Protein AF-A0A843IU71-F1 (afdb_monomer_lite)

Sequence (65 aa):
MSGSYEHLSESALSERQKEIVRSVTDSLKELSYVAAVYLFGSYAKNTHTPYSDIDIGVILHEPAS

Secondary structure (DSSP, 8-state):
---------GGGS-HHHHHHHHHHHHHHHT-TTEEEEEEEHHHHTT---TT---EEEEEESS---

pLDDT: mean 78.95, std 17.07, range [37.5, 94.31]

Structure (mmCIF, 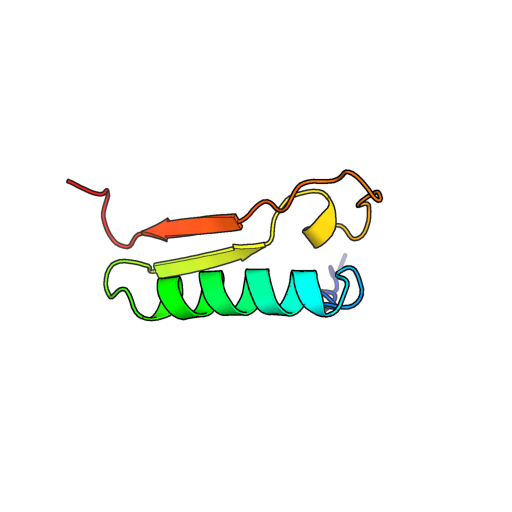N/CA/C/O backbone):
data_AF-A0A843IU71-F1
#
_entry.id   AF-A0A843IU71-F1
#
loop_
_atom_site.group_PDB
_atom_site.id
_atom_site.type_symbol
_atom_site.label_atom_id
_atom_site.label_alt_id
_atom_site.label_comp_id
_atom_site.label_asym_id
_atom_site.label_entity_id
_atom_site.label_seq_id
_atom_site.pdbx_PDB_ins_code
_atom_site.Cartn_x
_atom_site.Cartn_y
_atom_site.Cartn_z
_atom_site.occupancy
_atom_site.B_iso_or_equiv
_atom_site.auth_seq_id
_atom_site.auth_comp_id
_atom_site.auth_asym_id
_atom_site.auth_atom_id
_atom_site.pdbx_PDB_model_num
ATOM 1 N N . MET A 1 1 ? -13.147 -24.421 -8.587 1.00 37.50 1 MET A N 1
ATOM 2 C CA . MET A 1 1 ? -11.929 -23.656 -8.922 1.00 37.50 1 MET A CA 1
ATOM 3 C C . MET A 1 1 ? -11.462 -22.981 -7.645 1.00 37.50 1 MET A C 1
ATOM 5 O O . MET A 1 1 ? -12.139 -22.080 -7.173 1.00 37.50 1 MET A O 1
ATOM 9 N N . SER A 1 2 ? -10.409 -23.499 -7.014 1.00 41.41 2 SER A N 1
ATOM 10 C CA . SER A 1 2 ? -9.832 -22.935 -5.790 1.00 41.41 2 SER A CA 1
ATOM 11 C C . SER A 1 2 ? -8.826 -21.852 -6.178 1.00 41.41 2 SER A C 1
ATOM 13 O O . SER A 1 2 ? -7.759 -22.172 -6.697 1.00 41.41 2 SER A O 1
ATOM 15 N N . GLY A 1 3 ? -9.186 -20.583 -5.989 1.00 39.69 3 GLY A N 1
ATOM 16 C CA . GLY A 1 3 ? -8.259 -19.469 -6.173 1.00 39.69 3 GLY A CA 1
ATOM 17 C C . GLY A 1 3 ? -7.239 -19.462 -5.039 1.00 39.69 3 GLY A C 1
ATOM 18 O O . GLY A 1 3 ? -7.600 -19.249 -3.884 1.00 39.69 3 GLY A O 1
ATOM 19 N N . SER A 1 4 ? -5.982 -19.742 -5.362 1.00 41.28 4 SER A N 1
ATOM 20 C CA . SER A 1 4 ? -4.848 -19.551 -4.467 1.00 41.28 4 SER A CA 1
ATOM 21 C C . SER A 1 4 ? -4.632 -18.054 -4.260 1.00 41.28 4 SER A C 1
ATOM 23 O O . SER A 1 4 ? -4.334 -17.331 -5.208 1.00 41.28 4 SER A O 1
ATOM 25 N N . TYR A 1 5 ? -4.790 -17.588 -3.021 1.00 45.28 5 TYR A N 1
ATOM 26 C CA . TYR A 1 5 ? -4.295 -16.282 -2.598 1.00 45.28 5 TYR A CA 1
ATOM 27 C C . TYR A 1 5 ? -2.767 -16.340 -2.618 1.00 45.28 5 TYR A C 1
ATOM 29 O O . TYR A 1 5 ? -2.142 -16.765 -1.646 1.00 45.28 5 TYR A O 1
ATOM 37 N N . GLU A 1 6 ? -2.165 -15.978 -3.750 1.00 44.16 6 GLU A N 1
ATOM 38 C CA . GLU A 1 6 ? -0.731 -15.735 -3.798 1.00 44.16 6 GLU A CA 1
ATOM 39 C C . GLU A 1 6 ? -0.424 -14.539 -2.900 1.00 44.16 6 GLU A C 1
ATOM 41 O O . GLU A 1 6 ? -0.954 -13.440 -3.060 1.00 44.16 6 GLU A O 1
ATOM 46 N N . HIS A 1 7 ? 0.393 -14.810 -1.889 1.00 47.53 7 HIS A N 1
ATOM 47 C CA . HIS A 1 7 ? 0.989 -13.825 -1.008 1.00 47.53 7 HIS A CA 1
ATOM 48 C C . HIS A 1 7 ? 1.645 -12.746 -1.884 1.00 47.53 7 HIS A C 1
ATOM 50 O O . HIS A 1 7 ? 2.586 -13.045 -2.617 1.00 47.53 7 HIS A O 1
ATOM 56 N N . LEU A 1 8 ? 1.103 -11.524 -1.859 1.00 45.53 8 LEU A N 1
ATOM 57 C CA . LEU A 1 8 ? 1.583 -10.380 -2.637 1.00 45.53 8 LEU A CA 1
ATOM 58 C C . LEU A 1 8 ? 3.053 -10.132 -2.277 1.00 45.53 8 LEU A C 1
ATOM 60 O O . LEU A 1 8 ? 3.352 -9.600 -1.209 1.00 45.53 8 LEU A O 1
ATOM 64 N N . SER A 1 9 ? 3.980 -10.588 -3.119 1.00 49.44 9 SER A N 1
ATOM 65 C CA . SER A 1 9 ? 5.403 -10.497 -2.819 1.00 49.44 9 SER A CA 1
ATOM 66 C C . SER A 1 9 ? 5.901 -9.080 -3.079 1.00 49.44 9 SER A C 1
ATOM 68 O O . SER A 1 9 ? 5.829 -8.564 -4.190 1.00 49.44 9 SER A O 1
ATOM 70 N N . GLU A 1 10 ? 6.50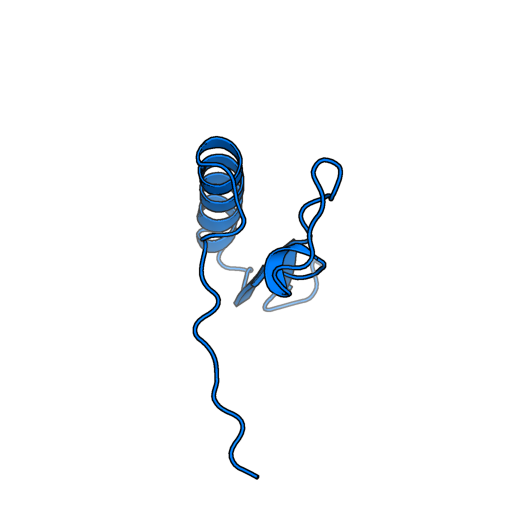2 -8.472 -2.059 1.00 52.94 10 GLU A N 1
ATOM 71 C CA . GLU A 1 10 ? 7.177 -7.165 -2.095 1.00 52.94 10 GLU A CA 1
ATOM 72 C C . GLU A 1 10 ? 8.336 -7.084 -3.122 1.00 52.94 10 GLU A C 1
ATOM 74 O O . GLU A 1 10 ? 9.007 -6.062 -3.241 1.00 52.94 10 GLU A O 1
ATOM 79 N N . SER A 1 11 ? 8.597 -8.145 -3.890 1.00 57.00 11 SER A N 1
ATOM 80 C CA . SER A 1 11 ? 9.721 -8.318 -4.821 1.00 57.00 11 SER A CA 1
ATOM 81 C C . SER A 1 11 ? 9.738 -7.363 -6.020 1.00 57.00 11 SER A C 1
ATOM 83 O O . SER A 1 11 ? 10.720 -7.344 -6.754 1.00 57.00 11 SER A O 1
ATOM 85 N N . ALA A 1 12 ? 8.674 -6.593 -6.240 1.00 60.06 12 ALA A N 1
ATOM 86 C CA . ALA A 1 12 ? 8.547 -5.659 -7.358 1.00 60.06 12 ALA A CA 1
ATOM 87 C C . ALA A 1 12 ? 9.174 -4.277 -7.104 1.00 60.06 12 ALA A C 1
ATOM 89 O O . ALA A 1 12 ? 9.435 -3.536 -8.042 1.00 60.06 12 ALA A O 1
ATOM 90 N N . LEU A 1 13 ? 9.408 -3.894 -5.851 1.00 63.19 13 LEU A N 1
ATOM 91 C CA . LEU A 1 13 ? 9.877 -2.551 -5.508 1.00 63.19 13 LEU A CA 1
ATOM 92 C C . LEU A 1 13 ? 11.402 -2.547 -5.317 1.00 63.19 13 LEU A C 1
ATOM 94 O O . LEU A 1 13 ? 11.956 -3.463 -4.707 1.00 63.19 13 LEU A O 1
ATOM 98 N N . SER A 1 14 ? 12.092 -1.496 -5.776 1.00 77.56 14 SER A N 1
ATOM 99 C CA . SER A 1 14 ? 13.463 -1.237 -5.304 1.00 77.56 14 SER A CA 1
ATOM 100 C C . SER A 1 14 ? 13.458 -0.993 -3.792 1.00 77.56 14 SER A C 1
ATOM 102 O O . SER A 1 14 ? 12.453 -0.534 -3.252 1.00 77.56 14 SER A O 1
ATOM 104 N N . GLU A 1 15 ? 14.575 -1.229 -3.102 1.00 80.00 15 GLU A N 1
ATOM 105 C CA . GLU A 1 15 ? 14.655 -1.020 -1.645 1.00 80.00 15 GLU A CA 1
ATOM 106 C C . GLU A 1 15 ? 14.231 0.396 -1.230 1.00 80.00 15 GLU A C 1
ATOM 108 O O . GLU A 1 15 ? 13.452 0.563 -0.298 1.00 80.00 15 GLU A O 1
ATOM 113 N N . ARG A 1 16 ? 14.605 1.417 -2.011 1.00 79.81 16 ARG A N 1
ATOM 114 C CA . ARG A 1 16 ? 14.155 2.795 -1.775 1.00 79.81 16 ARG A CA 1
ATOM 115 C C . ARG A 1 16 ? 12.642 2.963 -1.941 1.00 79.81 16 ARG A C 1
ATOM 117 O O . ARG A 1 16 ? 12.017 3.695 -1.180 1.00 79.81 16 ARG A O 1
ATOM 124 N N . GLN A 1 17 ? 12.039 2.327 -2.945 1.00 76.81 17 GLN A N 1
ATOM 125 C CA . GLN A 1 17 ? 10.587 2.385 -3.137 1.00 76.81 17 GLN A CA 1
ATOM 126 C C . GLN A 1 17 ? 9.854 1.627 -2.025 1.00 76.81 17 GLN A C 1
ATOM 128 O O . GLN A 1 17 ? 8.848 2.128 -1.531 1.00 76.81 17 GLN A O 1
ATOM 133 N N . LYS A 1 18 ? 10.383 0.481 -1.576 1.00 79.88 18 LYS A N 1
ATOM 134 C CA . LYS A 1 18 ? 9.870 -0.240 -0.402 1.00 79.88 18 LYS A CA 1
ATOM 135 C C . L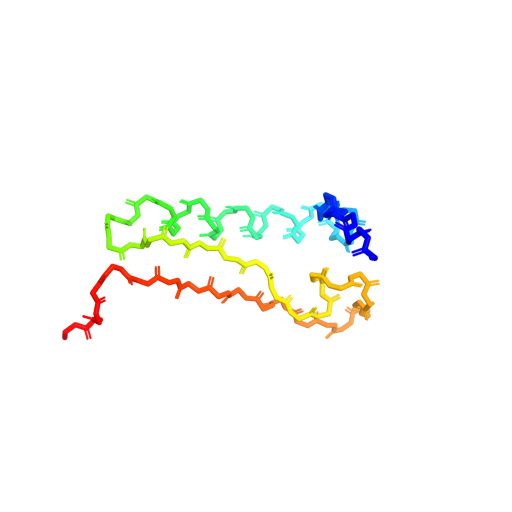YS A 1 18 ? 9.919 0.630 0.844 1.00 79.88 18 LYS A C 1
ATOM 137 O O . LYS A 1 18 ? 8.928 0.700 1.556 1.00 79.88 18 LYS A O 1
ATOM 142 N N . GLU A 1 19 ? 11.029 1.321 1.088 1.00 84.06 19 GLU A N 1
ATOM 143 C CA . GLU A 1 19 ? 11.173 2.229 2.229 1.00 84.06 19 GLU A CA 1
ATOM 144 C C . GLU A 1 19 ? 10.160 3.375 2.189 1.00 84.06 19 GLU A C 1
ATOM 146 O O . GLU A 1 19 ? 9.524 3.655 3.203 1.00 84.06 19 GLU A O 1
ATOM 151 N N . ILE A 1 20 ? 9.962 4.004 1.024 1.00 83.25 20 ILE A N 1
ATOM 152 C CA . ILE A 1 20 ? 8.973 5.079 0.857 1.00 83.25 20 ILE A CA 1
ATOM 153 C C . ILE A 1 20 ? 7.561 4.548 1.120 1.00 83.25 20 ILE A C 1
ATOM 155 O O . ILE A 1 20 ? 6.824 5.132 1.913 1.00 83.25 20 ILE A O 1
ATOM 159 N N . VAL A 1 21 ? 7.189 3.423 0.500 1.00 85.19 21 VAL A N 1
ATOM 160 C CA . VAL A 1 21 ? 5.870 2.806 0.698 1.00 85.19 21 VAL A CA 1
ATOM 161 C C . VAL A 1 21 ? 5.675 2.410 2.154 1.00 85.19 21 VAL A C 1
ATOM 163 O O . VAL A 1 21 ? 4.634 2.706 2.735 1.00 85.19 21 VAL A O 1
ATOM 166 N N . ARG A 1 22 ? 6.679 1.802 2.786 1.00 86.50 22 ARG A N 1
ATOM 167 C CA . ARG A 1 22 ? 6.616 1.421 4.197 1.00 86.50 22 ARG A CA 1
ATOM 168 C C . ARG A 1 22 ? 6.450 2.645 5.093 1.00 86.50 22 ARG A C 1
ATOM 170 O O . ARG A 1 22 ? 5.539 2.669 5.903 1.00 86.50 22 ARG A O 1
ATOM 177 N N . SER A 1 23 ? 7.239 3.697 4.885 1.00 89.12 23 SER A N 1
ATOM 178 C CA . SER A 1 23 ? 7.139 4.938 5.662 1.00 89.12 23 SER A CA 1
ATOM 179 C C . SER A 1 23 ? 5.758 5.593 5.552 1.00 89.12 23 SER A C 1
ATOM 181 O O . SER A 1 23 ? 5.195 6.006 6.569 1.00 89.12 23 SER A O 1
ATOM 183 N N . VAL A 1 24 ? 5.190 5.654 4.344 1.00 88.50 24 VAL A N 1
ATOM 184 C CA . VAL A 1 24 ? 3.849 6.213 4.122 1.00 88.50 24 VAL A CA 1
ATOM 185 C C . VAL A 1 24 ? 2.782 5.322 4.755 1.00 88.50 24 VAL A C 1
ATOM 187 O O . VAL A 1 24 ? 1.947 5.811 5.508 1.00 88.50 24 VAL A O 1
ATOM 190 N N . THR A 1 25 ? 2.813 4.016 4.486 1.00 88.25 25 THR A N 1
ATOM 191 C CA . THR A 1 25 ? 1.804 3.079 5.001 1.00 88.25 25 THR A CA 1
ATOM 192 C C . THR A 1 25 ? 1.849 2.954 6.521 1.00 88.25 25 THR A C 1
ATOM 194 O O . THR A 1 25 ? 0.790 2.887 7.134 1.00 88.25 25 THR A O 1
ATOM 197 N N . ASP A 1 26 ? 3.027 2.982 7.143 1.00 90.44 26 ASP A N 1
ATOM 198 C CA . ASP A 1 26 ? 3.163 2.965 8.602 1.00 90.44 26 ASP A CA 1
ATOM 199 C C . ASP A 1 26 ? 2.598 4.248 9.213 1.00 90.44 26 ASP A C 1
ATOM 201 O O . ASP A 1 26 ? 1.783 4.173 10.124 1.00 90.44 26 ASP A O 1
ATOM 205 N N . SER A 1 27 ? 2.901 5.415 8.633 1.00 92.06 27 SER A N 1
ATOM 206 C CA . SER A 1 27 ? 2.311 6.687 9.081 1.00 92.06 27 SER A CA 1
ATOM 207 C C . SER A 1 27 ? 0.781 6.697 8.969 1.00 92.06 27 SER A C 1
ATOM 209 O O . SER A 1 27 ? 0.107 7.284 9.809 1.00 92.06 27 SER A O 1
ATOM 211 N N . LEU A 1 28 ? 0.223 6.044 7.943 1.00 90.25 28 LEU A N 1
ATOM 212 C CA . LEU A 1 28 ? -1.225 5.932 7.752 1.00 90.25 28 LEU A CA 1
ATOM 213 C C . LEU A 1 28 ? -1.883 4.968 8.749 1.00 90.25 28 LEU A C 1
ATOM 215 O O . LEU A 1 28 ? -2.997 5.234 9.186 1.00 90.25 28 LEU A O 1
ATOM 219 N N . LYS A 1 29 ? -1.217 3.868 9.123 1.00 85.75 29 LYS A N 1
ATOM 220 C CA . LYS A 1 29 ? -1.747 2.883 10.088 1.00 85.75 29 LYS A CA 1
ATOM 221 C C . LYS A 1 29 ? -1.888 3.448 11.502 1.00 85.75 29 LYS A C 1
ATOM 223 O O . LYS A 1 29 ? -2.733 2.973 12.249 1.00 85.75 29 LYS A O 1
ATOM 228 N N . GLU A 1 30 ? -1.089 4.451 11.860 1.00 91.88 30 GLU A N 1
ATOM 229 C CA . GLU A 1 30 ? -1.174 5.126 13.164 1.00 91.88 30 GLU A CA 1
ATOM 230 C C . GLU A 1 30 ? -2.408 6.041 13.289 1.00 91.88 30 GLU A C 1
ATOM 232 O O . GLU A 1 30 ? -2.735 6.528 14.373 1.00 91.88 30 GLU A O 1
ATOM 237 N N . LEU A 1 31 ? -3.112 6.303 12.186 1.00 92.81 31 LEU A N 1
ATOM 238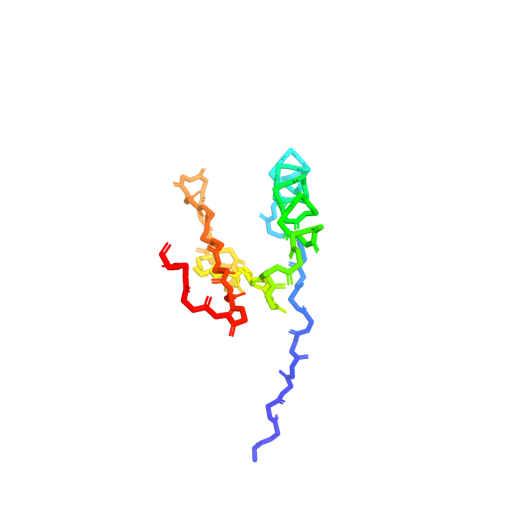 C CA . LEU A 1 31 ? -4.296 7.150 12.179 1.00 92.81 31 LEU A CA 1
ATOM 239 C C . LEU A 1 31 ? -5.518 6.314 12.563 1.00 92.81 31 LEU A C 1
ATOM 241 O O . LEU A 1 31 ? -5.953 5.450 11.811 1.00 92.81 31 LEU A O 1
ATOM 245 N N . SER A 1 32 ? -6.126 6.620 13.710 1.00 92.38 32 SER A N 1
ATOM 246 C CA . SER A 1 32 ? -7.267 5.866 14.257 1.00 92.38 32 SER A CA 1
ATOM 247 C C . SER A 1 32 ? -8.504 5.816 13.352 1.00 92.38 32 SER A C 1
ATOM 249 O O . SER A 1 32 ? -9.373 4.972 13.548 1.00 92.38 32 SER A O 1
ATOM 251 N N . TYR A 1 33 ? -8.602 6.717 12.375 1.00 91.69 33 TYR A N 1
ATOM 252 C CA . TYR A 1 33 ? -9.685 6.757 11.394 1.00 91.69 33 TYR A CA 1
ATOM 253 C C . TYR A 1 33 ? -9.382 5.959 10.116 1.00 91.69 33 TYR A C 1
ATOM 255 O O . TYR A 1 33 ? -10.267 5.815 9.272 1.00 91.69 33 TYR A O 1
ATOM 263 N N . VAL A 1 34 ? -8.166 5.432 9.954 1.00 94.31 34 VAL A N 1
ATOM 264 C CA . VAL A 1 34 ? -7.791 4.549 8.845 1.00 94.31 34 VAL A CA 1
ATOM 265 C C . VAL A 1 34 ? -8.130 3.109 9.220 1.00 94.31 34 VAL A C 1
ATOM 267 O O . VAL A 1 34 ? -7.561 2.537 10.142 1.00 94.31 34 VAL A O 1
ATOM 270 N N . ALA A 1 35 ? -9.045 2.506 8.468 1.00 93.25 35 ALA A N 1
ATOM 271 C CA . ALA A 1 35 ? -9.464 1.121 8.648 1.00 93.25 35 ALA A CA 1
ATOM 272 C C . ALA A 1 35 ? -8.515 0.131 7.959 1.00 93.25 35 ALA A C 1
ATOM 274 O O . ALA A 1 35 ? -8.285 -0.970 8.457 1.00 93.25 35 ALA A O 1
ATOM 275 N N . ALA A 1 36 ? -7.995 0.498 6.783 1.00 91.56 36 ALA A N 1
ATOM 276 C CA . ALA A 1 36 ? -7.088 -0.349 6.018 1.00 91.56 36 ALA A CA 1
ATOM 277 C C . ALA A 1 36 ? -6.264 0.450 5.003 1.00 91.56 36 ALA A C 1
ATOM 279 O O . ALA A 1 36 ? -6.694 1.494 4.508 1.00 91.56 36 ALA A O 1
ATOM 280 N N . VAL A 1 37 ? -5.104 -0.099 4.641 1.00 92.19 37 VAL A N 1
ATOM 281 C CA . VAL A 1 37 ? -4.226 0.419 3.588 1.00 92.19 37 VAL A CA 1
ATOM 282 C C . VAL A 1 37 ? -3.869 -0.726 2.644 1.00 92.19 37 VAL A C 1
ATOM 284 O O . VAL A 1 37 ? -3.438 -1.786 3.096 1.00 92.19 37 VAL A O 1
ATOM 287 N N . TYR A 1 38 ? -4.044 -0.519 1.341 1.00 89.88 38 TYR A N 1
ATOM 288 C CA . TYR A 1 38 ? -3.826 -1.524 0.302 1.00 89.88 38 TYR A CA 1
ATOM 289 C C . TYR A 1 38 ? -2.915 -0.990 -0.803 1.00 89.88 38 TYR A C 1
ATOM 291 O O . TYR A 1 38 ? -3.029 0.168 -1.206 1.00 89.88 38 TYR A O 1
ATOM 299 N N . LEU A 1 39 ? -2.060 -1.862 -1.338 1.00 87.44 39 LEU A N 1
ATOM 300 C CA . LEU A 1 39 ? -1.337 -1.618 -2.583 1.00 87.44 39 LEU A CA 1
ATOM 301 C C . LEU A 1 39 ? -2.227 -2.011 -3.767 1.00 87.44 39 LEU A C 1
ATOM 303 O O . LEU A 1 39 ? -2.792 -3.106 -3.785 1.00 87.44 39 LEU A O 1
ATOM 307 N N . PHE A 1 40 ? -2.318 -1.136 -4.764 1.00 89.94 40 PHE A N 1
ATOM 308 C CA . PHE A 1 40 ? -3.079 -1.356 -5.990 1.00 89.94 40 PHE A CA 1
ATOM 309 C C . PHE A 1 40 ? -2.193 -1.222 -7.236 1.00 89.94 40 PHE A C 1
ATOM 311 O O . PHE A 1 40 ? -0.962 -1.173 -7.171 1.00 89.94 40 PHE A O 1
ATOM 318 N N . GLY A 1 41 ? -2.843 -1.238 -8.399 1.00 90.69 41 GLY A N 1
ATOM 319 C CA . GLY A 1 41 ? -2.202 -0.893 -9.656 1.00 90.69 41 GLY A CA 1
ATOM 320 C C . GLY A 1 41 ? -1.191 -1.917 -10.152 1.00 90.69 41 GLY A C 1
ATOM 321 O O . GLY A 1 41 ? -1.290 -3.122 -9.902 1.00 90.69 41 GLY A O 1
ATOM 322 N N . SER A 1 42 ? -0.237 -1.417 -10.931 1.00 91.62 42 SER A N 1
ATOM 323 C CA . SER A 1 42 ? 0.758 -2.237 -11.625 1.00 91.62 42 SER A CA 1
ATOM 324 C C . SER A 1 42 ? 1.726 -2.940 -10.664 1.00 91.62 42 SER A C 1
ATOM 326 O O . SER A 1 42 ? 2.123 -4.077 -10.921 1.00 91.62 42 SER A O 1
ATOM 328 N N . TYR A 1 43 ? 2.033 -2.318 -9.522 1.00 86.81 43 TYR A N 1
ATOM 329 C CA . TYR A 1 43 ? 2.857 -2.913 -8.471 1.00 86.81 43 TYR A CA 1
ATOM 330 C C . TYR A 1 43 ? 2.143 -4.052 -7.741 1.00 86.81 43 TYR A C 1
ATOM 332 O O . TYR A 1 43 ? 2.747 -5.103 -7.556 1.00 86.81 43 TYR A O 1
ATOM 340 N N . ALA A 1 44 ? 0.851 -3.915 -7.422 1.00 87.88 44 ALA A N 1
ATOM 341 C CA . ALA A 1 44 ? 0.076 -5.016 -6.837 1.00 87.88 44 ALA A CA 1
ATOM 342 C C . ALA A 1 44 ? -0.056 -6.229 -7.775 1.00 87.88 44 ALA A C 1
ATOM 344 O O . ALA A 1 44 ? -0.231 -7.355 -7.320 1.00 87.88 44 ALA A O 1
ATOM 345 N N . LYS A 1 45 ? 0.017 -6.000 -9.092 1.00 90.62 45 LYS A N 1
ATOM 346 C CA . LYS A 1 45 ? -0.096 -7.040 -10.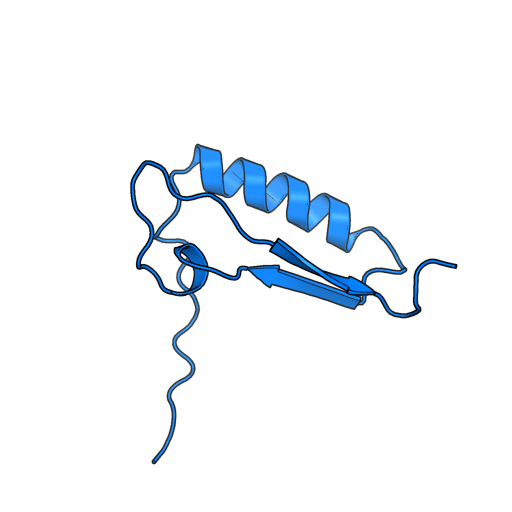126 1.00 90.62 45 LYS A CA 1
ATOM 347 C C . LYS A 1 45 ? 1.246 -7.592 -10.600 1.00 90.62 45 LYS A C 1
ATOM 349 O O . LYS A 1 45 ? 1.251 -8.450 -11.475 1.00 90.62 45 LYS A O 1
ATOM 354 N N . ASN A 1 46 ? 2.371 -7.097 -10.079 1.00 84.12 46 ASN A N 1
ATOM 355 C CA . ASN A 1 46 ? 3.711 -7.420 -10.580 1.00 84.12 46 ASN A CA 1
ATOM 356 C C . ASN A 1 46 ? 3.907 -7.136 -12.090 1.00 84.12 46 ASN A C 1
ATOM 358 O O . ASN A 1 46 ? 4.716 -7.783 -12.747 1.00 84.12 46 ASN A O 1
ATOM 362 N N . THR A 1 47 ? 3.202 -6.145 -12.646 1.00 90.56 47 THR A N 1
ATOM 363 C CA . THR A 1 47 ? 3.305 -5.721 -14.061 1.00 90.56 47 THR A CA 1
ATOM 364 C C . THR A 1 47 ? 3.784 -4.273 -14.209 1.00 90.56 47 THR A C 1
ATOM 366 O O . THR A 1 47 ? 3.476 -3.608 -15.197 1.00 90.56 47 THR A O 1
ATOM 369 N N . HIS A 1 48 ? 4.455 -3.743 -13.191 1.00 87.12 48 HIS A N 1
ATOM 370 C CA . HIS A 1 48 ? 4.997 -2.389 -13.190 1.00 87.12 48 HIS A CA 1
ATOM 371 C C . HIS A 1 48 ? 6.164 -2.252 -14.182 1.00 87.12 48 HIS A C 1
ATOM 373 O O . HIS A 1 48 ? 6.824 -3.220 -14.557 1.00 87.12 48 HIS A O 1
ATOM 37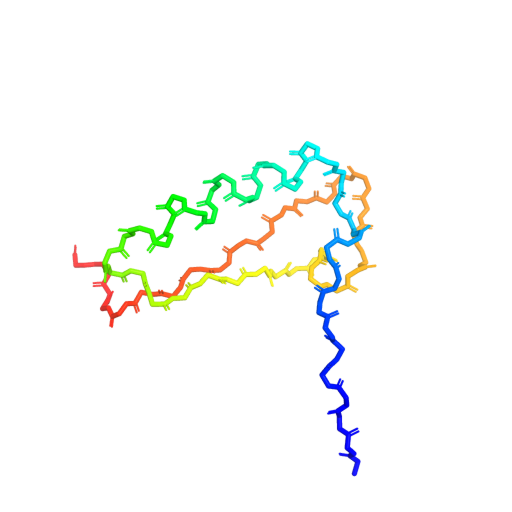9 N N . THR A 1 49 ? 6.419 -1.021 -14.605 1.00 86.44 49 THR A N 1
ATOM 380 C CA . THR A 1 49 ? 7.537 -0.634 -15.472 1.00 86.44 49 THR A CA 1
ATOM 381 C C . THR A 1 49 ? 8.421 0.378 -14.737 1.00 86.44 49 THR A C 1
ATOM 383 O O . THR A 1 49 ? 7.997 0.905 -13.707 1.00 86.44 49 THR A O 1
ATOM 386 N N . PRO A 1 50 ? 9.623 0.716 -15.240 1.00 84.94 50 PRO A N 1
ATOM 387 C CA . PRO A 1 50 ? 10.511 1.671 -14.565 1.00 84.94 50 PRO A CA 1
ATOM 388 C C . PRO A 1 50 ? 9.911 3.062 -14.305 1.00 84.94 50 PRO A C 1
ATOM 390 O O . PRO A 1 50 ? 10.421 3.787 -13.456 1.00 84.94 50 PRO A O 1
ATOM 393 N N . TYR A 1 51 ? 8.849 3.436 -15.025 1.00 86.12 51 TYR A N 1
ATOM 394 C CA . TYR A 1 51 ? 8.161 4.723 -14.884 1.00 86.12 51 TYR A CA 1
ATOM 395 C C . TYR A 1 51 ? 6.762 4.600 -14.274 1.00 86.12 51 TYR A C 1
ATOM 397 O O . TYR A 1 51 ? 6.004 5.566 -14.293 1.00 86.12 51 TYR A O 1
ATOM 405 N N . SER A 1 52 ? 6.401 3.421 -13.768 1.00 85.69 52 SER A N 1
ATOM 406 C CA . SER A 1 52 ? 5.130 3.232 -13.081 1.00 85.69 52 SER A CA 1
ATOM 407 C C . SER A 1 52 ? 5.097 4.006 -11.764 1.00 85.69 52 SER A C 1
ATOM 409 O O . SER A 1 52 ? 6.080 4.061 -11.023 1.00 85.69 52 SER A O 1
ATOM 411 N N . ASP A 1 53 ? 3.941 4.584 -11.478 1.00 90.31 53 ASP A N 1
ATOM 412 C CA . ASP A 1 53 ? 3.573 5.141 -10.185 1.00 90.31 53 ASP A CA 1
ATOM 413 C C . ASP A 1 53 ? 3.209 4.039 -9.181 1.00 90.31 53 ASP A C 1
ATOM 415 O O . ASP A 1 53 ? 3.166 2.848 -9.502 1.00 90.31 53 ASP A O 1
ATOM 419 N N . ILE A 1 54 ? 2.998 4.447 -7.929 1.00 88.00 54 ILE A N 1
ATOM 420 C CA . ILE A 1 54 ? 2.591 3.564 -6.839 1.00 88.00 54 ILE A CA 1
ATOM 421 C C . ILE A 1 54 ? 1.196 3.981 -6.381 1.00 88.00 54 ILE A C 1
ATOM 423 O O . ILE A 1 54 ? 1.021 5.058 -5.812 1.00 88.00 54 ILE A O 1
ATOM 427 N N . ASP A 1 55 ? 0.226 3.094 -6.580 1.00 90.12 55 ASP A N 1
ATOM 428 C CA . ASP A 1 55 ? -1.156 3.297 -6.159 1.00 90.12 55 ASP A CA 1
ATOM 429 C C . ASP A 1 55 ? -1.386 2.748 -4.745 1.00 90.12 55 ASP A C 1
ATOM 431 O O . ASP A 1 55 ? -1.290 1.538 -4.515 1.00 90.12 55 ASP A O 1
ATOM 435 N N . ILE A 1 56 ? -1.743 3.621 -3.801 1.00 90.88 56 ILE A N 1
ATOM 436 C CA . ILE A 1 56 ? -2.123 3.246 -2.433 1.00 90.88 56 ILE A CA 1
ATOM 437 C C . ILE A 1 56 ? -3.588 3.605 -2.201 1.00 90.88 56 ILE A C 1
ATOM 439 O O . ILE A 1 56 ? -3.978 4.767 -2.298 1.00 90.88 56 ILE A O 1
ATOM 443 N N . GLY A 1 57 ? -4.401 2.607 -1.865 1.00 91.38 57 GLY A N 1
ATOM 444 C CA . GLY A 1 57 ? -5.783 2.807 -1.441 1.00 91.38 57 GLY A CA 1
ATOM 445 C C . GLY A 1 57 ? -5.878 2.844 0.078 1.00 91.38 57 GLY A C 1
ATOM 446 O O . GLY A 1 57 ? -5.344 1.963 0.752 1.00 91.38 57 GLY A O 1
ATOM 447 N N . VAL A 1 58 ? -6.581 3.840 0.610 1.00 92.88 58 VAL A N 1
ATOM 448 C CA . VAL A 1 58 ? -6.809 4.011 2.049 1.00 92.88 58 VAL A CA 1
ATOM 449 C C . VAL A 1 58 ? -8.307 3.951 2.311 1.00 92.88 58 VAL A C 1
ATOM 451 O O . VAL A 1 58 ? -9.072 4.728 1.743 1.00 92.88 58 VAL A O 1
ATOM 454 N N . ILE A 1 59 ? -8.727 3.011 3.152 1.00 92.44 59 ILE A N 1
ATOM 455 C CA . ILE A 1 59 ? -10.115 2.880 3.595 1.00 92.44 59 ILE A CA 1
ATOM 456 C C . ILE A 1 59 ? -10.232 3.549 4.956 1.00 92.44 59 ILE A C 1
ATOM 458 O O . ILE A 1 59 ? -9.437 3.260 5.848 1.00 92.44 59 ILE A O 1
ATOM 462 N N . LEU A 1 60 ? -11.217 4.429 5.113 1.00 93.69 60 LEU A N 1
ATOM 463 C CA . LEU A 1 60 ? -11.489 5.130 6.366 1.00 93.69 60 LEU A CA 1
ATOM 464 C C . LEU A 1 60 ? -12.684 4.484 7.079 1.00 93.69 60 LEU A C 1
ATOM 466 O O . LEU A 1 60 ? -13.581 3.960 6.419 1.00 93.69 60 LEU A O 1
ATOM 470 N N . HIS A 1 61 ? -12.698 4.511 8.413 1.00 87.56 61 HIS A N 1
ATOM 471 C CA . HIS A 1 61 ? -13.825 4.008 9.209 1.00 87.56 61 HIS A CA 1
ATOM 472 C C . HIS A 1 61 ? -15.106 4.815 8.981 1.00 87.56 61 HIS A C 1
ATOM 474 O O . HIS A 1 61 ? -16.194 4.249 8.904 1.00 87.56 61 HIS A O 1
ATOM 480 N N . GLU A 1 62 ? -14.960 6.127 8.837 1.00 82.31 62 GLU A N 1
ATOM 481 C CA . GLU A 1 62 ? -16.034 7.062 8.532 1.00 82.31 62 GLU A CA 1
ATOM 482 C C . GLU A 1 62 ? -15.576 7.971 7.383 1.00 82.31 62 GLU A C 1
ATOM 484 O O . GLU A 1 62 ? -14.366 8.165 7.205 1.00 82.31 62 GLU A O 1
ATOM 489 N N . PRO A 1 63 ? -16.497 8.521 6.569 1.00 67.75 63 PRO A N 1
ATOM 490 C CA . PRO A 1 63 ? -16.131 9.547 5.603 1.00 67.75 63 PRO A CA 1
ATOM 491 C C . PRO A 1 63 ? -15.436 10.686 6.348 1.00 67.75 63 PRO A C 1
ATOM 493 O O . PRO A 1 63 ? -15.925 11.105 7.395 1.00 67.75 63 PRO A O 1
ATOM 496 N N . ALA A 1 64 ? -14.316 11.186 5.821 1.00 61.28 64 ALA A N 1
ATOM 497 C CA . ALA A 1 64 ? -13.726 12.411 6.344 1.00 61.28 64 ALA A CA 1
ATOM 498 C C . ALA A 1 64 ? -14.793 13.515 6.256 1.00 61.28 64 ALA A C 1
ATOM 500 O O . ALA A 1 64 ? -15.200 13.891 5.154 1.00 61.28 64 ALA A O 1
ATOM 501 N N . SER A 1 65 ? -15.309 13.918 7.417 1.00 60.84 65 SER A N 1
ATOM 502 C CA . SER A 1 65 ? -16.327 14.959 7.579 1.00 60.84 65 SER A CA 1
ATOM 503 C C . SER A 1 65 ? -15.802 16.325 7.174 1.00 60.84 65 SER A C 1
ATOM 505 O O . SER A 1 65 ? -14.647 16.615 7.566 1.00 60.84 65 SER A O 1
#

Radius of gyration: 13.71 Å; chains: 1; bounding box: 31×39×30 Å

Foldseek 3Di:
DDDDPDDQDPVLDDPVRVVVCCVVQVVQVPDPQWPDKDWDDCSSVVNDDPPDDTDIDTDGPDPPD